Protein AF-K5WFI1-F1 (afdb_monomer)

Secondary structure (DSSP, 8-state):
-HHHHHTTTT-HHHHHHHHHHHTS-SSTHHHHHHHHHHHHIIIII-TT--HHHHHHHHHHHHH--

Sequence (65 aa):
IMWWREHETTYPRLSQVARDHLCIPASSVDVERIFSKARIVLSDLCNRLAVQTVRSLICVGEWIK

pLDDT: mean 85.85, std 9.32, range [60.44, 97.38]

InterPro domains:
  IPR008906 HAT, C-terminal dimerisation domain [PF05699] (3-64)
  IPR012337 Ribonuclease H-like superfamily [SSF53098] (3-65)

Solvent-accessible surface area (backbone atoms only — not comparable to full-atom values): 3936 Å² total; per-residue (Å²): 108,68,68,44,63,75,38,27,86,84,33,58,69,59,29,50,55,50,50,68,56,68,69,54,73,95,59,65,62,68,59,52,51,50,49,58,56,45,46,51,49,53,66,76,72,28,88,83,56,53,71,68,58,54,51,52,51,53,51,52,63,62,71,74,108

Foldseek 3Di:
DVVLVVCCVVPVPVSVVCVVVVVDDPDCVVVVVLVVVLVCCCPPVPPPDDPVVSVVVSVVVVVVD

Structure (mmCIF, N/CA/C/O backbone):
data_AF-K5WFI1-F1
#
_entry.id   AF-K5WFI1-F1
#
loop_
_atom_site.group_PDB
_atom_site.id
_atom_site.type_symbol
_atom_site.label_atom_id
_atom_site.label_alt_id
_atom_site.label_comp_id
_atom_site.label_asym_id
_atom_site.label_entity_id
_atom_site.label_seq_id
_atom_site.pdbx_PDB_ins_code
_atom_site.Cartn_x
_atom_site.Cartn_y
_atom_site.Cartn_z
_atom_site.occupancy
_atom_site.B_iso_or_equiv
_atom_site.auth_seq_id
_atom_site.auth_comp_id
_atom_site.auth_asym_id
_atom_site.auth_atom_id
_atom_site.pdbx_PDB_model_num
ATOM 1 N N . ILE A 1 1 ? -6.726 6.591 8.882 1.00 85.50 1 ILE A N 1
ATOM 2 C CA . ILE A 1 1 ? -5.978 5.431 9.439 1.00 85.50 1 ILE 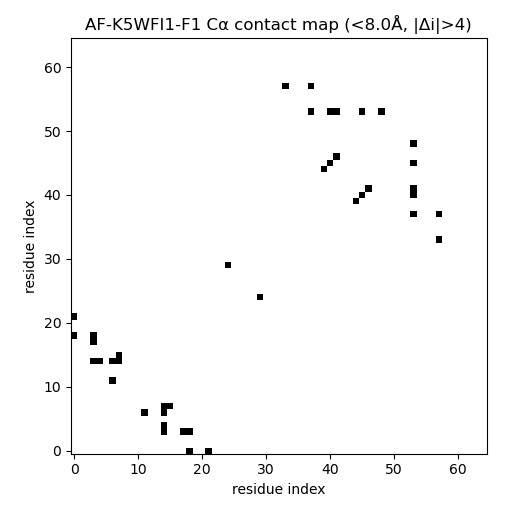A CA 1
ATOM 3 C C . ILE A 1 1 ? -5.460 5.695 10.857 1.00 85.50 1 ILE A C 1
ATOM 5 O O . ILE A 1 1 ? -5.675 4.831 11.694 1.00 85.50 1 ILE A O 1
ATOM 9 N N . MET A 1 2 ? -4.843 6.852 11.162 1.00 92.38 2 MET A N 1
ATOM 10 C CA . MET A 1 2 ? -4.276 7.128 12.504 1.00 92.38 2 MET A CA 1
ATOM 11 C C . MET A 1 2 ? -5.265 6.896 13.657 1.00 92.38 2 MET A C 1
ATOM 13 O O . MET A 1 2 ? -4.931 6.187 14.595 1.00 92.38 2 MET A O 1
ATOM 17 N N . TRP A 1 3 ? -6.512 7.353 13.514 1.00 94.25 3 TRP A N 1
ATOM 18 C CA . TRP A 1 3 ? -7.555 7.132 14.522 1.00 94.25 3 TRP A CA 1
ATOM 19 C C . TRP A 1 3 ? -7.759 5.646 14.879 1.00 94.25 3 TRP A C 1
ATOM 21 O O . TRP A 1 3 ? -7.789 5.284 16.051 1.00 94.25 3 TRP A O 1
ATOM 31 N N . TRP A 1 4 ? -7.828 4.763 13.872 1.00 94.88 4 TRP A N 1
ATOM 32 C CA . TRP A 1 4 ? -7.977 3.314 14.081 1.00 94.88 4 TRP A CA 1
ATOM 33 C C . TRP A 1 4 ? -6.734 2.667 14.692 1.00 94.88 4 TRP A C 1
ATOM 35 O O . TRP A 1 4 ? -6.855 1.634 15.339 1.00 94.88 4 TRP A O 1
ATOM 45 N N . ARG A 1 5 ? -5.556 3.272 14.501 1.00 91.75 5 ARG A N 1
ATOM 46 C CA . ARG A 1 5 ? -4.305 2.840 15.132 1.00 91.75 5 ARG A CA 1
ATOM 47 C C . ARG A 1 5 ? -4.280 3.198 16.618 1.00 91.75 5 ARG A C 1
ATOM 49 O O . ARG A 1 5 ? -3.867 2.389 17.433 1.00 91.75 5 ARG A O 1
ATOM 56 N N . GLU A 1 6 ? -4.756 4.387 16.969 1.00 95.56 6 GLU A N 1
ATOM 57 C CA . GLU A 1 6 ? -4.847 4.846 18.362 1.00 95.56 6 GLU A CA 1
ATOM 58 C C . GLU A 1 6 ? -5.876 4.046 19.175 1.00 95.56 6 GLU A C 1
ATOM 60 O O . GLU A 1 6 ? -5.679 3.817 20.364 1.00 95.56 6 GLU A O 1
ATOM 65 N N . HIS A 1 7 ? -6.946 3.574 18.528 1.00 95.00 7 HIS A N 1
ATOM 66 C CA . HIS A 1 7 ? -8.045 2.848 19.176 1.00 95.00 7 HIS A CA 1
ATOM 67 C C . HIS A 1 7 ? -7.984 1.325 18.973 1.00 95.00 7 HIS A C 1
ATOM 69 O O . HIS A 1 7 ? -8.970 0.625 19.217 1.00 95.00 7 HIS A O 1
ATOM 75 N N . GLU A 1 8 ? -6.843 0.791 18.529 1.00 94.81 8 GLU A N 1
ATOM 76 C CA . GLU A 1 8 ? -6.666 -0.643 18.270 1.00 94.81 8 GLU A CA 1
ATOM 77 C C . GLU A 1 8 ? -6.857 -1.488 19.537 1.00 94.81 8 GLU A C 1
ATOM 79 O O . GLU A 1 8 ? -7.461 -2.556 19.479 1.00 94.81 8 GLU A O 1
ATOM 84 N N . THR A 1 9 ? -6.428 -0.989 20.697 1.00 95.75 9 THR A N 1
ATOM 85 C CA . THR A 1 9 ? -6.586 -1.680 21.987 1.00 95.75 9 THR A CA 1
ATOM 86 C C . THR A 1 9 ? -8.047 -1.765 22.431 1.00 95.75 9 THR A C 1
ATOM 88 O O . THR A 1 9 ? -8.476 -2.799 22.938 1.00 95.75 9 THR A O 1
ATOM 91 N N . THR A 1 10 ? -8.825 -0.705 22.202 1.00 97.38 10 THR A N 1
ATOM 92 C CA . THR A 1 10 ? -10.257 -0.646 22.532 1.00 97.38 10 THR A CA 1
ATOM 93 C C . THR A 1 10 ? -11.093 -1.471 21.553 1.00 97.38 10 THR A C 1
ATOM 95 O O . THR A 1 10 ? -12.073 -2.103 21.946 1.00 97.38 10 THR A O 1
ATOM 98 N N . TYR A 1 11 ? -10.699 -1.500 20.277 1.00 95.50 11 TYR A N 1
ATOM 99 C CA . TYR A 1 11 ? -11.440 -2.165 19.206 1.00 95.50 11 TYR A CA 1
ATOM 100 C C . TYR A 1 11 ? -10.529 -3.038 18.323 1.00 95.50 11 TYR A C 1
ATOM 102 O O . TYR A 1 11 ? -10.345 -2.738 17.140 1.00 95.50 11 TYR A O 1
ATOM 110 N N . PRO A 1 12 ? -9.988 -4.161 18.829 1.00 93.38 12 PRO A N 1
ATOM 111 C CA . PRO A 1 12 ? -8.954 -4.928 18.125 1.00 93.38 12 PRO A CA 1
ATOM 112 C C . PRO A 1 12 ? -9.432 -5.507 16.790 1.00 93.38 12 PRO A C 1
ATOM 114 O O . PRO A 1 12 ? -8.763 -5.365 15.772 1.00 93.38 12 PRO A O 1
ATOM 117 N N . ARG A 1 13 ? -10.635 -6.093 16.747 1.00 95.50 13 ARG A N 1
ATOM 118 C CA . ARG A 1 13 ? -11.180 -6.665 15.501 1.00 95.50 13 ARG A CA 1
ATOM 119 C C . ARG A 1 13 ? -11.673 -5.597 14.529 1.00 95.50 13 ARG A C 1
ATOM 121 O O . ARG A 1 13 ? -11.437 -5.697 13.331 1.00 95.50 13 ARG A O 1
ATOM 128 N N . LEU A 1 14 ? -12.351 -4.567 15.034 1.00 95.50 14 LEU A N 1
ATOM 129 C CA . LEU A 1 14 ? -12.924 -3.524 14.181 1.00 95.50 14 LEU A CA 1
ATOM 130 C C . LEU A 1 14 ? -11.838 -2.628 13.580 1.00 95.50 14 LEU A C 1
ATOM 132 O O . LEU A 1 14 ? -11.919 -2.284 12.407 1.00 95.50 14 LEU A O 1
ATOM 136 N N . SER A 1 15 ? -10.795 -2.301 14.348 1.00 93.94 15 SER A N 1
ATOM 137 C CA . SER A 1 15 ? -9.647 -1.545 13.841 1.00 93.94 15 SER A CA 1
ATOM 138 C C . SER A 1 15 ? -8.885 -2.296 12.752 1.00 93.94 15 SER A C 1
ATOM 140 O O . SER A 1 15 ? -8.347 -1.655 11.852 1.00 93.94 15 SER A O 1
ATOM 142 N N . GLN A 1 16 ? -8.844 -3.631 12.799 1.00 94.38 16 GLN A N 1
ATOM 143 C CA . GLN A 1 16 ? -8.267 -4.451 11.735 1.00 94.38 16 GLN A CA 1
ATOM 144 C C . GLN A 1 16 ? -9.106 -4.352 10.456 1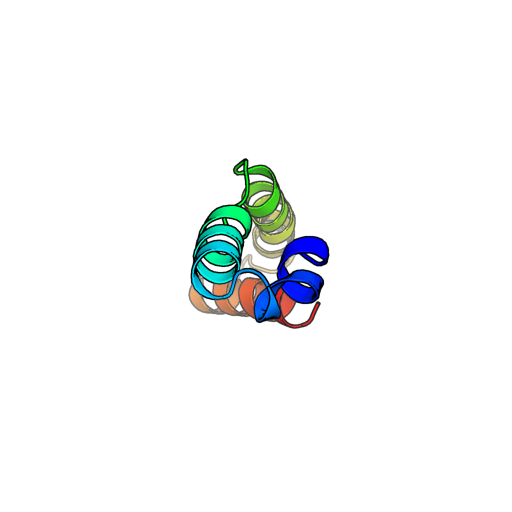.00 94.38 16 GLN A C 1
ATOM 146 O O . GLN A 1 16 ? -8.597 -3.899 9.435 1.00 94.38 16 GLN A O 1
ATOM 151 N N . VAL A 1 17 ? -10.411 -4.637 10.538 1.00 95.38 17 VAL A N 1
ATOM 152 C CA . VAL A 1 17 ? -11.329 -4.546 9.384 1.00 95.38 17 VAL A CA 1
ATOM 153 C C . VAL A 1 17 ? -11.336 -3.140 8.781 1.00 95.38 17 VAL A C 1
ATOM 155 O O . VAL A 1 17 ? -11.297 -2.969 7.564 1.00 95.38 17 VAL A O 1
ATOM 158 N N . ALA A 1 18 ? -11.345 -2.110 9.624 1.00 94.50 18 ALA A N 1
ATOM 159 C CA . ALA A 1 18 ? -11.323 -0.734 9.161 1.00 94.50 18 ALA A CA 1
ATOM 160 C C . ALA A 1 18 ? -10.013 -0.383 8.443 1.00 94.50 18 ALA A C 1
ATOM 162 O O . ALA A 1 18 ? -10.047 0.338 7.451 1.00 94.50 18 ALA A O 1
ATOM 163 N N . ARG A 1 19 ? -8.860 -0.887 8.898 1.00 92.12 19 ARG A N 1
ATOM 164 C CA . ARG A 1 19 ? -7.584 -0.692 8.190 1.00 92.12 19 ARG A CA 1
ATOM 165 C C . ARG A 1 19 ? -7.561 -1.418 6.849 1.00 92.12 19 ARG A C 1
ATOM 167 O O . ARG A 1 19 ? -7.096 -0.826 5.878 1.00 92.12 19 ARG A O 1
ATOM 174 N N . ASP A 1 20 ? -8.108 -2.627 6.792 1.00 92.75 20 ASP A N 1
ATOM 175 C CA . ASP A 1 20 ? -8.172 -3.429 5.568 1.00 92.75 20 ASP A CA 1
ATOM 176 C C . ASP A 1 20 ? -9.104 -2.809 4.515 1.00 92.75 20 ASP A C 1
ATOM 178 O O . ASP A 1 20 ? -8.843 -2.904 3.320 1.00 92.75 20 ASP A O 1
ATOM 182 N N . HIS A 1 21 ? -10.181 -2.135 4.926 1.00 91.25 21 HIS A N 1
ATOM 183 C CA . HIS A 1 21 ? -1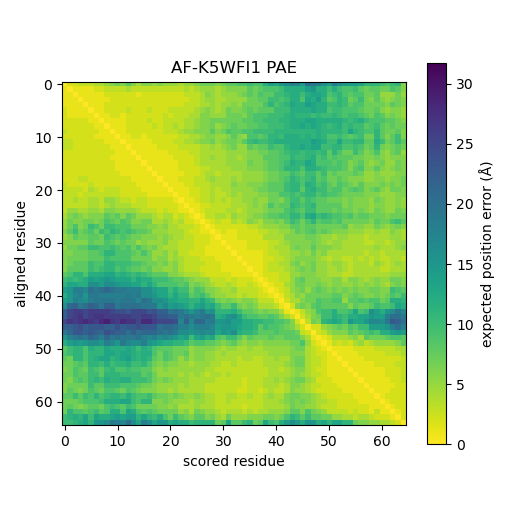1.079 -1.451 3.989 1.00 91.25 21 HIS A CA 1
ATOM 184 C C . HIS A 1 21 ? -10.624 -0.039 3.625 1.00 91.25 21 HIS A C 1
ATOM 186 O O . HIS A 1 21 ? -10.745 0.363 2.471 1.00 91.25 21 HIS A O 1
ATOM 192 N N . LEU A 1 22 ? -10.081 0.723 4.577 1.00 90.38 22 LEU A N 1
ATOM 193 C CA . LEU A 1 22 ? -9.662 2.107 4.333 1.00 90.38 22 LEU A CA 1
ATOM 194 C C . LEU A 1 22 ? -8.324 2.219 3.589 1.00 90.38 22 LEU A C 1
ATOM 196 O O . LEU A 1 22 ? -7.952 3.325 3.205 1.00 90.38 22 LEU A O 1
ATOM 200 N N . CYS A 1 23 ? -7.587 1.120 3.403 1.00 89.06 23 CYS A N 1
ATOM 201 C CA . CYS A 1 23 ? -6.401 1.106 2.544 1.00 89.06 23 CYS A CA 1
ATOM 202 C C . CYS A 1 23 ? -6.755 1.079 1.049 1.00 89.06 23 CYS A C 1
ATOM 204 O O . CYS A 1 23 ? -5.903 1.385 0.216 1.00 89.06 23 CYS A O 1
ATOM 206 N N . ILE A 1 24 ? -8.002 0.737 0.709 1.00 89.38 24 ILE A N 1
ATOM 207 C CA . ILE A 1 24 ? -8.480 0.714 -0.668 1.00 89.38 24 ILE A CA 1
ATOM 208 C C . ILE A 1 24 ? -8.695 2.166 -1.115 1.00 89.38 24 ILE A C 1
ATOM 210 O O . ILE A 1 24 ? -9.473 2.891 -0.486 1.00 89.38 24 ILE A O 1
ATOM 214 N N . PRO A 1 25 ? -8.029 2.623 -2.187 1.00 87.31 25 PRO A N 1
ATOM 215 C CA . PRO A 1 25 ? -8.238 3.968 -2.695 1.00 87.31 25 PRO A CA 1
ATOM 216 C C . PRO A 1 25 ? -9.678 4.121 -3.191 1.00 87.31 25 PRO A C 1
ATOM 218 O O . PRO A 1 25 ? -10.221 3.249 -3.868 1.00 87.31 25 PRO A O 1
ATOM 221 N N . ALA A 1 26 ? -10.297 5.260 -2.882 1.00 89.75 26 ALA A N 1
ATOM 222 C CA . ALA A 1 26 ? -11.680 5.539 -3.273 1.00 89.75 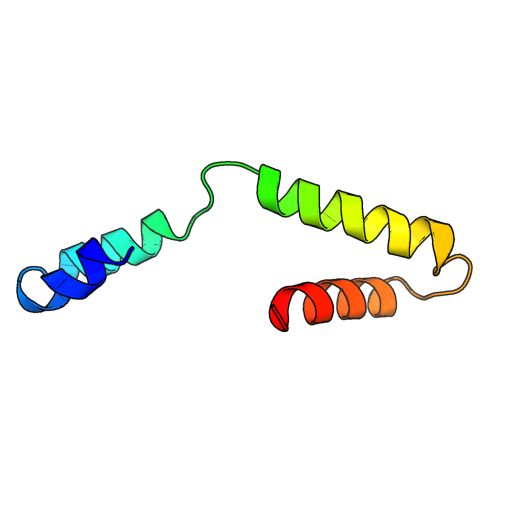26 ALA A CA 1
ATOM 223 C C . ALA A 1 26 ? -11.855 5.746 -4.792 1.00 89.75 26 ALA A C 1
ATOM 225 O O . ALA A 1 26 ? -12.979 5.753 -5.287 1.00 89.75 26 ALA A O 1
ATOM 226 N N . SER A 1 27 ? -10.761 5.954 -5.532 1.00 92.19 27 SER A N 1
ATOM 227 C CA . SER A 1 27 ? -10.777 6.213 -6.974 1.00 92.19 27 SER A CA 1
ATOM 228 C C . SER A 1 27 ? -9.505 5.707 -7.659 1.00 92.19 27 SER A C 1
ATOM 230 O O . SER A 1 27 ? -8.500 5.431 -7.006 1.00 92.19 27 SER A 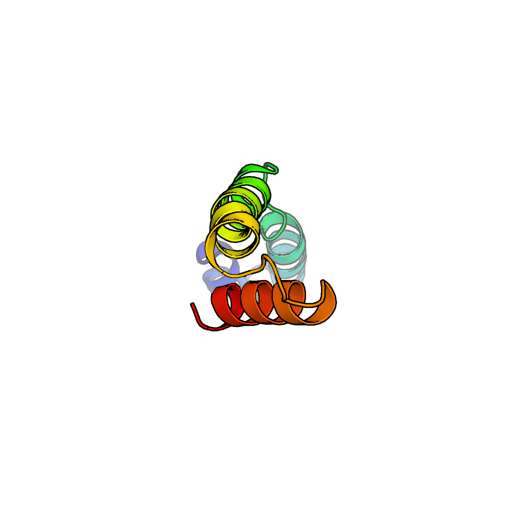O 1
ATOM 232 N N . SER A 1 28 ? -9.527 5.644 -8.992 1.00 89.38 28 SER A N 1
ATOM 233 C CA . SER A 1 28 ? -8.362 5.328 -9.828 1.00 89.38 28 SER A CA 1
ATOM 234 C C . SER A 1 28 ? -7.352 6.474 -9.946 1.00 89.38 28 SER A C 1
ATOM 236 O O . SER A 1 28 ? -6.314 6.284 -10.574 1.00 89.38 28 SER A O 1
ATOM 238 N N . VAL A 1 29 ? -7.607 7.645 -9.350 1.00 88.31 29 VAL A N 1
ATOM 239 C CA . VAL A 1 29 ? -6.811 8.869 -9.562 1.00 88.31 29 VAL A CA 1
ATOM 240 C C . VAL A 1 29 ? -5.333 8.673 -9.219 1.00 88.31 29 VAL A C 1
ATOM 242 O O . VAL A 1 29 ? -4.462 9.137 -9.955 1.00 88.31 29 VAL A O 1
ATOM 245 N N . ASP A 1 30 ? -5.023 7.952 -8.141 1.00 83.94 30 ASP A N 1
ATOM 246 C CA . ASP A 1 30 ? -3.631 7.678 -7.761 1.00 83.94 30 ASP A CA 1
ATOM 247 C C . ASP A 1 30 ? -2.917 6.820 -8.810 1.00 83.94 30 ASP A C 1
ATOM 249 O O . ASP A 1 30 ? -1.786 7.106 -9.207 1.00 83.94 30 ASP A O 1
ATOM 253 N N . VAL A 1 31 ? -3.616 5.813 -9.330 1.00 86.06 31 VAL A N 1
ATOM 254 C CA . VAL A 1 31 ? -3.116 4.921 -10.378 1.00 86.06 31 VAL A CA 1
ATOM 255 C C . VAL A 1 31 ? -2.951 5.677 -11.701 1.00 86.06 31 VAL A C 1
ATOM 257 O O . VAL A 1 31 ? -1.914 5.570 -12.353 1.00 86.06 31 VAL A O 1
ATOM 260 N N . GLU A 1 32 ? -3.918 6.513 -12.078 1.00 87.25 32 GLU A N 1
ATOM 261 C CA . GLU A 1 32 ? -3.850 7.373 -13.266 1.00 87.25 32 GLU A CA 1
ATOM 262 C C . GLU A 1 32 ? -2.705 8.383 -13.181 1.00 87.25 32 GLU A C 1
ATOM 264 O O . GLU A 1 32 ? -2.023 8.642 -14.176 1.00 87.25 32 GLU A O 1
ATOM 269 N N . ARG A 1 33 ? -2.423 8.918 -11.989 1.00 87.75 33 ARG A N 1
ATOM 270 C CA . ARG A 1 33 ? -1.280 9.806 -11.760 1.00 87.75 33 ARG A CA 1
ATOM 271 C C . ARG A 1 33 ? 0.047 9.077 -11.955 1.00 87.75 33 ARG A C 1
ATOM 273 O O . ARG A 1 33 ? 0.961 9.652 -12.552 1.00 87.75 33 ARG A O 1
ATOM 280 N N . ILE A 1 34 ? 0.158 7.835 -11.481 1.00 86.88 34 ILE A N 1
ATOM 281 C CA . ILE A 1 34 ? 1.330 6.980 -11.724 1.00 86.88 34 ILE A CA 1
ATOM 282 C C . ILE A 1 34 ? 1.476 6.722 -13.226 1.00 86.88 34 ILE A C 1
ATOM 284 O O . ILE A 1 34 ? 2.562 6.919 -13.766 1.00 86.88 34 ILE A O 1
ATOM 288 N N . PHE A 1 35 ? 0.393 6.379 -13.928 1.00 84.44 35 PHE A N 1
ATOM 289 C CA . PHE A 1 35 ? 0.430 6.149 -15.375 1.00 84.44 35 PHE A CA 1
ATOM 290 C C . PHE A 1 35 ? 0.754 7.406 -16.186 1.00 84.44 35 PHE A C 1
ATOM 292 O O . PHE A 1 35 ? 1.490 7.331 -17.167 1.00 84.44 35 PHE A O 1
ATOM 299 N N . SER A 1 36 ? 0.272 8.574 -15.770 1.00 86.06 36 SER A N 1
ATOM 300 C CA . SER A 1 36 ? 0.602 9.849 -16.410 1.00 86.06 36 SER A CA 1
ATOM 301 C C . SER A 1 36 ? 2.099 10.162 -16.299 1.00 86.06 36 SER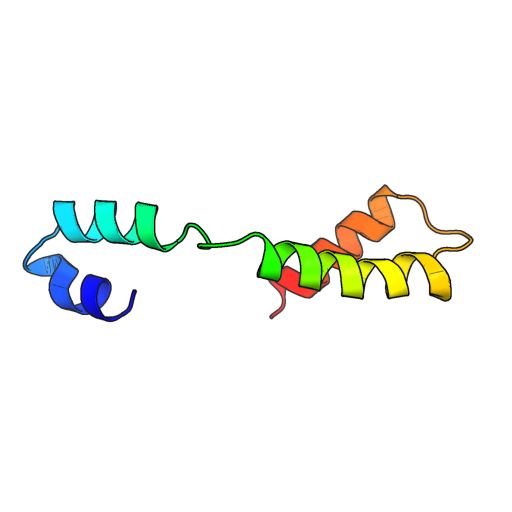 A C 1
ATOM 303 O O . SER A 1 36 ? 2.731 10.528 -17.290 1.00 86.06 36 SER A O 1
ATOM 305 N N . LYS A 1 37 ? 2.706 9.920 -15.126 1.00 81.38 37 LYS A N 1
ATOM 306 C CA . LYS A 1 37 ? 4.165 10.024 -14.935 1.00 81.38 37 LYS A CA 1
ATOM 307 C C . LYS A 1 37 ? 4.923 8.959 -15.722 1.00 81.38 37 LYS A C 1
ATOM 309 O O . LYS A 1 37 ? 5.928 9.260 -16.358 1.00 81.38 37 LYS A O 1
ATOM 314 N N . ALA A 1 38 ? 4.426 7.725 -15.711 1.00 80.62 38 ALA A N 1
ATOM 315 C CA . ALA A 1 38 ? 4.988 6.624 -16.477 1.00 80.62 38 ALA A CA 1
ATOM 316 C C . ALA A 1 38 ? 4.993 6.923 -17.977 1.00 80.62 38 ALA A C 1
ATOM 318 O O . ALA A 1 38 ? 5.942 6.556 -18.657 1.00 80.62 38 ALA A O 1
ATOM 319 N N . ARG A 1 39 ? 3.978 7.624 -18.495 1.00 78.44 39 ARG A N 1
ATOM 320 C CA . ARG A 1 39 ? 3.906 8.017 -19.905 1.00 78.44 39 ARG A CA 1
ATOM 321 C C . ARG A 1 39 ? 5.106 8.861 -20.328 1.00 78.44 39 ARG A C 1
ATOM 323 O O . ARG A 1 39 ? 5.602 8.630 -21.417 1.00 78.44 39 ARG A O 1
ATOM 330 N N . ILE A 1 40 ? 5.598 9.752 -19.463 1.00 74.06 40 ILE A N 1
ATOM 331 C CA . ILE A 1 40 ? 6.817 10.547 -19.705 1.00 74.06 40 ILE A CA 1
ATOM 332 C C . ILE A 1 40 ? 8.041 9.627 -19.796 1.00 74.06 40 ILE A C 1
ATOM 334 O O . ILE A 1 40 ? 8.846 9.737 -20.714 1.00 74.06 40 ILE A O 1
ATOM 338 N N . VAL A 1 41 ? 8.152 8.656 -18.882 1.00 70.25 41 VAL A N 1
ATOM 339 C CA . VAL A 1 41 ? 9.220 7.642 -18.927 1.00 70.25 41 VAL A CA 1
ATOM 340 C C . VAL A 1 41 ? 9.142 6.842 -20.234 1.00 70.25 41 VAL A C 1
ATOM 342 O O . VAL A 1 41 ? 10.158 6.650 -20.897 1.00 70.25 41 VAL A O 1
ATOM 345 N N . LEU A 1 42 ? 7.937 6.433 -20.635 1.00 72.44 42 LEU A N 1
ATOM 346 C CA . LEU A 1 42 ? 7.661 5.683 -21.860 1.00 72.44 42 LEU A CA 1
ATOM 347 C C . LEU A 1 42 ? 7.947 6.479 -23.144 1.00 72.44 42 LEU A C 1
ATOM 349 O O . LEU A 1 42 ? 8.484 5.899 -24.083 1.00 72.44 42 LEU A O 1
ATOM 353 N N . SER A 1 43 ? 7.609 7.769 -23.199 1.00 68.19 43 SER A N 1
ATOM 354 C CA . SER A 1 43 ? 7.763 8.600 -24.400 1.00 68.19 43 SER A CA 1
ATOM 355 C C . SER A 1 43 ? 9.162 9.192 -24.556 1.00 68.19 43 SER A C 1
ATOM 357 O O . SER A 1 43 ? 9.709 9.149 -25.656 1.00 68.19 43 SER A O 1
ATOM 359 N N . ASP A 1 44 ? 9.753 9.718 -23.477 1.00 63.19 44 ASP A N 1
ATOM 360 C CA . ASP A 1 44 ? 10.992 10.506 -23.556 1.00 63.19 44 ASP A CA 1
ATOM 361 C C . ASP A 1 44 ? 12.255 9.668 -23.310 1.00 63.19 44 ASP A C 1
ATOM 363 O O . ASP A 1 44 ? 13.285 9.909 -23.937 1.00 63.19 44 ASP A O 1
ATOM 367 N N . LEU A 1 45 ? 12.194 8.654 -22.434 1.00 60.44 45 LEU A N 1
ATOM 368 C CA . LEU A 1 45 ? 13.355 7.811 -22.097 1.00 60.44 45 LEU A CA 1
ATOM 369 C C . LEU A 1 45 ? 13.360 6.442 -22.794 1.00 60.44 45 LEU A C 1
ATOM 371 O O . LEU A 1 45 ? 14.422 5.837 -22.945 1.00 60.44 45 LEU A O 1
ATOM 375 N N . CYS A 1 46 ? 12.200 5.926 -23.213 1.00 60.44 46 CYS A N 1
ATOM 376 C CA . CYS A 1 46 ? 12.039 4.507 -23.552 1.00 60.44 46 CYS A CA 1
ATOM 377 C C . CYS A 1 46 ? 11.835 4.178 -25.035 1.00 60.44 46 CYS A C 1
ATOM 379 O O . CYS A 1 46 ? 11.399 3.067 -25.326 1.00 60.44 46 CYS A O 1
ATOM 381 N N . ASN A 1 47 ? 12.254 5.015 -25.992 1.00 63.53 47 ASN A N 1
ATOM 382 C CA . ASN A 1 47 ? 12.266 4.606 -27.413 1.00 63.53 47 ASN A CA 1
ATOM 383 C C . ASN A 1 47 ? 13.120 3.338 -27.690 1.00 63.53 47 ASN A C 1
ATOM 385 O O . ASN A 1 47 ? 13.097 2.805 -28.797 1.00 63.53 47 ASN A O 1
ATOM 389 N N . ARG A 1 48 ? 13.886 2.845 -26.700 1.00 69.94 48 ARG A N 1
ATOM 390 C CA . ARG A 1 48 ? 14.719 1.629 -26.774 1.00 69.94 48 ARG A CA 1
ATOM 391 C C . ARG A 1 48 ? 14.632 0.697 -25.553 1.00 69.94 48 ARG A C 1
ATOM 393 O O . ARG A 1 48 ? 15.391 -0.266 -25.491 1.00 69.94 48 ARG A O 1
ATOM 400 N N . LEU A 1 49 ? 13.774 0.971 -24.568 1.00 75.12 49 LEU A N 1
ATOM 401 C CA . LEU A 1 49 ? 13.733 0.188 -23.324 1.00 75.12 49 LEU A CA 1
ATOM 402 C C . LEU A 1 49 ? 12.677 -0.917 -23.386 1.00 75.12 49 LEU A C 1
ATOM 404 O O . LEU A 1 49 ? 11.567 -0.720 -23.874 1.00 75.12 49 LEU A O 1
ATOM 408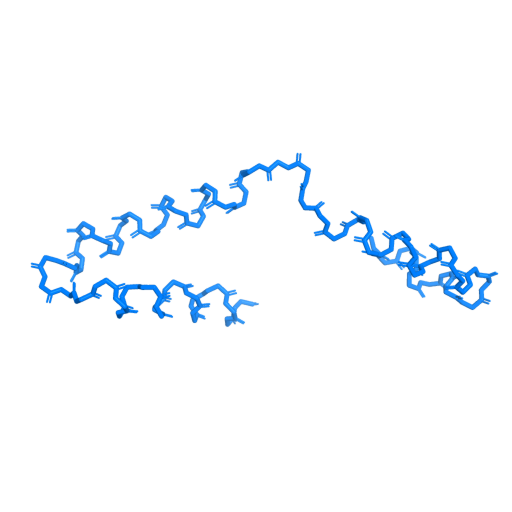 N N . ALA A 1 50 ? 13.021 -2.091 -22.855 1.00 82.62 50 ALA A N 1
ATOM 409 C CA . ALA A 1 50 ? 12.081 -3.196 -22.739 1.00 82.62 50 ALA A CA 1
ATOM 410 C C . ALA A 1 50 ? 10.978 -2.863 -21.722 1.00 82.62 50 ALA A C 1
ATOM 412 O O . ALA A 1 50 ? 11.240 -2.278 -20.669 1.00 82.62 50 ALA A O 1
ATOM 413 N N . VAL A 1 51 ? 9.751 -3.317 -21.994 1.00 81.56 51 VAL A N 1
ATOM 414 C CA . VAL A 1 51 ? 8.564 -3.105 -21.139 1.00 81.56 51 VAL A CA 1
ATOM 415 C C . VAL A 1 51 ? 8.811 -3.508 -19.679 1.00 81.56 51 VAL A C 1
ATOM 417 O O . VAL A 1 51 ? 8.342 -2.842 -18.757 1.00 81.56 51 VAL A O 1
ATOM 420 N N . GLN A 1 52 ? 9.592 -4.568 -19.454 1.00 84.81 52 GLN A N 1
ATOM 421 C CA . GLN A 1 52 ? 9.936 -5.027 -18.106 1.00 84.81 52 GLN A CA 1
ATOM 422 C C . GLN A 1 52 ? 10.785 -4.004 -17.343 1.00 84.81 52 GLN A C 1
ATOM 424 O O . GLN A 1 52 ? 10.534 -3.750 -16.169 1.00 84.81 52 GLN A O 1
ATOM 429 N N . THR A 1 53 ? 11.741 -3.360 -18.015 1.00 85.25 53 THR A N 1
ATOM 430 C CA . THR A 1 53 ? 12.584 -2.319 -17.416 1.00 85.25 53 THR A CA 1
ATOM 431 C C . THR A 1 53 ? 11.754 -1.098 -17.034 1.00 85.25 53 THR A C 1
ATOM 433 O O . THR A 1 53 ? 11.911 -0.570 -15.936 1.00 85.25 53 THR A O 1
ATOM 436 N N . VAL A 1 54 ? 10.818 -0.692 -17.896 1.00 84.50 54 VAL A N 1
ATOM 437 C CA . VAL A 1 54 ? 9.883 0.410 -17.620 1.00 84.50 54 VAL A CA 1
ATOM 438 C C . VAL A 1 54 ? 9.046 0.122 -16.378 1.00 84.50 54 VAL A C 1
ATOM 440 O O . VAL A 1 54 ? 8.951 0.962 -15.484 1.00 84.50 54 VAL A O 1
ATOM 443 N N . ARG A 1 55 ? 8.474 -1.082 -16.288 1.00 86.31 55 ARG A N 1
ATOM 444 C CA . ARG A 1 55 ? 7.690 -1.506 -15.126 1.00 86.31 55 ARG A CA 1
ATOM 445 C C . ARG A 1 55 ? 8.516 -1.442 -13.842 1.00 86.31 55 ARG A C 1
ATOM 447 O O . ARG A 1 55 ? 8.049 -0.872 -12.861 1.00 86.31 55 ARG A O 1
ATOM 454 N N . SER A 1 56 ? 9.7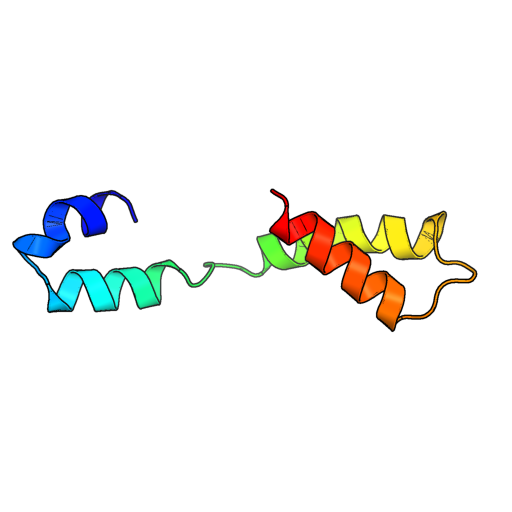37 -1.974 -13.860 1.00 88.75 56 SER A N 1
ATOM 455 C CA . SER A 1 56 ? 10.633 -1.934 -12.701 1.00 88.75 56 SER A CA 1
ATOM 456 C C . SER A 1 56 ? 10.959 -0.502 -12.275 1.00 88.75 56 SER A C 1
ATOM 458 O O . SER A 1 56 ? 10.906 -0.207 -11.086 1.00 88.75 56 SER A O 1
ATOM 460 N N . LEU A 1 57 ? 11.227 0.402 -13.223 1.00 86.75 57 LEU A N 1
ATOM 461 C CA . LEU A 1 57 ? 11.496 1.815 -12.929 1.00 86.75 57 LEU A CA 1
ATOM 462 C C . LEU A 1 57 ? 10.303 2.506 -12.258 1.00 86.75 57 LEU A C 1
ATOM 464 O O . LEU A 1 57 ? 10.487 3.224 -11.278 1.00 86.75 57 LEU A O 1
ATOM 468 N N . ILE A 1 58 ? 9.083 2.262 -12.748 1.00 88.12 58 ILE A N 1
ATOM 469 C CA . ILE A 1 58 ? 7.860 2.823 -12.156 1.00 88.12 58 ILE A CA 1
ATOM 470 C C . ILE A 1 58 ? 7.643 2.267 -10.744 1.00 88.12 58 ILE A C 1
ATOM 472 O O . ILE A 1 58 ? 7.396 3.039 -9.821 1.00 88.12 58 ILE A O 1
ATOM 476 N N . CYS A 1 59 ? 7.768 0.947 -10.554 1.00 89.88 59 CYS A N 1
ATOM 477 C CA . CYS A 1 59 ? 7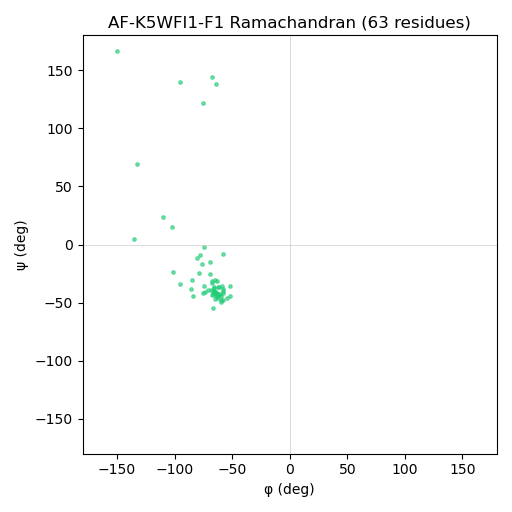.607 0.318 -9.240 1.00 89.88 59 CYS A CA 1
ATOM 478 C C . CYS A 1 59 ? 8.619 0.858 -8.226 1.00 89.88 59 CYS A C 1
ATOM 480 O O . CYS A 1 59 ? 8.230 1.276 -7.142 1.00 89.88 59 CYS A O 1
ATOM 482 N N . VAL A 1 60 ? 9.902 0.905 -8.591 1.00 90.31 60 VAL A N 1
ATOM 483 C CA . VAL A 1 60 ? 10.966 1.417 -7.716 1.00 90.31 60 VAL A CA 1
ATOM 484 C C . VAL A 1 60 ? 10.747 2.898 -7.391 1.00 90.31 60 VAL A C 1
ATOM 486 O O . VAL A 1 60 ? 10.887 3.294 -6.237 1.00 90.31 60 VAL A O 1
ATOM 489 N N . GLY A 1 61 ? 10.346 3.712 -8.372 1.00 87.38 61 GLY A N 1
ATOM 490 C CA . GLY A 1 61 ? 10.068 5.135 -8.162 1.00 87.38 61 GLY A CA 1
ATOM 491 C C . GLY A 1 61 ? 8.875 5.414 -7.242 1.00 87.38 61 GLY A C 1
ATOM 492 O O . GLY A 1 61 ? 8.873 6.424 -6.539 1.00 87.38 61 GLY A O 1
ATOM 493 N N . GLU A 1 62 ? 7.870 4.537 -7.219 1.00 88.94 62 GLU A N 1
ATOM 494 C CA . GLU A 1 62 ? 6.741 4.656 -6.291 1.00 88.94 62 GLU A CA 1
ATOM 495 C C . GLU A 1 62 ? 7.031 4.043 -4.912 1.00 88.94 62 GLU A C 1
ATOM 497 O O . GLU A 1 62 ? 6.525 4.561 -3.924 1.00 88.94 62 GLU A O 1
ATOM 502 N N . TRP A 1 63 ? 7.865 3.002 -4.810 1.00 88.44 63 TRP A N 1
ATOM 503 C CA . TRP A 1 63 ? 8.214 2.366 -3.528 1.00 88.44 63 TRP A CA 1
ATOM 504 C C . TRP A 1 63 ? 9.259 3.119 -2.698 1.00 88.44 63 TRP A C 1
ATOM 506 O O . TRP A 1 63 ? 9.314 2.914 -1.491 1.00 88.44 63 TRP A O 1
ATOM 516 N N . ILE A 1 64 ? 10.111 3.939 -3.324 1.00 89.69 64 ILE A N 1
ATOM 517 C CA . ILE A 1 64 ? 11.147 4.724 -2.622 1.00 89.69 64 ILE A CA 1
ATOM 518 C C . ILE A 1 64 ? 10.582 6.015 -1.989 1.00 89.69 64 ILE A C 1
ATOM 520 O O . ILE A 1 64 ? 11.271 6.653 -1.195 1.00 89.69 64 ILE A O 1
ATOM 524 N N . LYS A 1 65 ? 9.347 6.412 -2.321 1.00 69.25 65 LYS A N 1
ATOM 525 C CA . LYS A 1 65 ? 8.671 7.547 -1.668 1.00 69.25 65 LYS A CA 1
ATOM 526 C C . LYS A 1 65 ? 8.261 7.231 -0.238 1.00 69.25 65 LYS A C 1
ATOM 528 O O . LYS A 1 65 ? 8.332 8.180 0.571 1.00 69.25 65 LYS A O 1
#

Organism: Agaricus bisporus var. burnettii (strain JB137-S8 / ATCC MYA-4627 / FGSC 10392) (NCBI:txid597362)

Mean predicted aligned error: 6.79 Å

Radius of gyration: 17.75 Å; Cα contacts (8 Å, |Δi|>4): 21; chains: 1; bounding box: 28×17×50 Å